Protein AF-A0A3M0XVY7-F1 (afdb_monomer)

Solvent-accessible surface area (backbone atoms only — not comparable to full-atom values): 4539 Å² total; per-residue (Å²): 110,71,70,57,54,54,49,52,50,57,60,29,64,39,73,74,47,79,62,94,91,49,78,42,22,47,39,55,54,52,48,25,51,49,42,40,55,50,29,48,51,48,22,57,49,52,24,46,45,36,44,75,51,48,21,63,75,68,71,44,55,70,71,58,22,52,52,51,22,48,52,54,24,51,52,39,42,51,54,29,49,55,66,39,71,110

Foldseek 3Di:
DVVVVVVVVVQQQDFDDDDPPDGDTNVLVVQLVVLLVVLLVVLVVVLCCQQPPVCVVVVHDNVVSNVVSVVSSVVSNVVSNVVSVD

pLDDT: mean 81.05, std 10.15, range [59.56, 93.06]

Structure (mmCIF, N/CA/C/O backbone):
data_AF-A0A3M0XVY7-F1
#
_entry.id   AF-A0A3M0XVY7-F1
#
loop_
_atom_site.group_PDB
_atom_site.id
_atom_site.type_symbol
_atom_site.label_atom_id
_atom_site.label_alt_id
_atom_site.label_comp_id
_atom_site.label_asym_id
_atom_site.label_entity_id
_atom_site.label_seq_id
_atom_site.pdbx_PDB_ins_code
_atom_site.Cartn_x
_atom_site.Cartn_y
_atom_site.Cartn_z
_atom_site.occupancy
_atom_site.B_iso_or_equiv
_atom_site.auth_seq_id
_atom_site.auth_comp_id
_atom_site.auth_asym_id
_atom_site.auth_atom_id
_atom_site.pdbx_PDB_model_num
ATOM 1 N N . MET A 1 1 ? 13.820 18.163 -26.401 1.00 61.12 1 MET A N 1
ATOM 2 C CA . MET A 1 1 ? 12.812 17.564 -25.487 1.00 61.12 1 MET A CA 1
ATOM 3 C C . MET A 1 1 ? 12.275 16.240 -26.029 1.00 61.12 1 MET A C 1
ATOM 5 O O . MET A 1 1 ? 12.346 15.258 -25.306 1.00 61.12 1 MET A O 1
ATOM 9 N N . LYS A 1 2 ? 11.830 16.167 -27.298 1.00 65.75 2 LYS A N 1
ATOM 10 C CA . LYS A 1 2 ? 11.479 14.890 -27.959 1.00 65.75 2 LYS A CA 1
ATOM 11 C C . LYS A 1 2 ? 12.634 13.875 -27.968 1.00 65.75 2 LYS A C 1
ATOM 13 O O . LYS A 1 2 ? 12.400 12.728 -27.619 1.00 65.75 2 LYS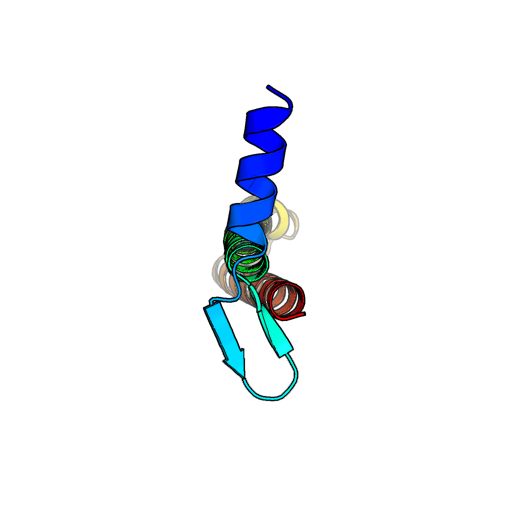 A O 1
ATOM 18 N N . ASP A 1 3 ? 13.867 14.328 -28.210 1.00 71.75 3 ASP A N 1
ATOM 19 C CA . ASP A 1 3 ? 15.051 13.447 -28.201 1.00 71.75 3 ASP A CA 1
ATOM 20 C C . ASP A 1 3 ? 15.392 12.866 -26.816 1.00 71.75 3 ASP A C 1
ATOM 22 O O . ASP A 1 3 ? 16.001 11.806 -26.710 1.00 71.75 3 ASP A O 1
ATOM 26 N N . MET A 1 4 ? 14.982 13.539 -25.732 1.00 66.94 4 MET A N 1
ATOM 27 C CA . MET A 1 4 ? 15.188 13.039 -24.364 1.00 66.94 4 MET A CA 1
ATOM 28 C C . MET A 1 4 ? 14.150 11.975 -23.995 1.00 66.94 4 MET A C 1
ATOM 30 O O . MET A 1 4 ? 14.467 11.022 -23.291 1.00 66.94 4 MET A O 1
ATOM 34 N N . LEU A 1 5 ? 12.917 12.120 -24.492 1.00 69.81 5 LEU A N 1
ATOM 35 C CA . LEU A 1 5 ? 11.851 11.136 -24.303 1.00 69.81 5 LEU A CA 1
ATOM 36 C C . LEU A 1 5 ? 12.110 9.866 -25.119 1.00 69.81 5 LEU A C 1
ATOM 38 O O . LEU A 1 5 ? 11.900 8.770 -24.605 1.00 69.81 5 LEU A O 1
ATOM 42 N N . SER A 1 6 ? 12.628 10.001 -26.344 1.00 67.81 6 SER A N 1
ATOM 43 C CA . SER A 1 6 ? 13.009 8.844 -27.158 1.00 67.81 6 SER A CA 1
ATOM 44 C C . SER A 1 6 ? 14.184 8.087 -26.546 1.00 67.81 6 SER A C 1
ATOM 46 O O . SER A 1 6 ? 14.135 6.865 -26.479 1.00 67.81 6 SER A O 1
ATOM 48 N N . GLN A 1 7 ? 15.19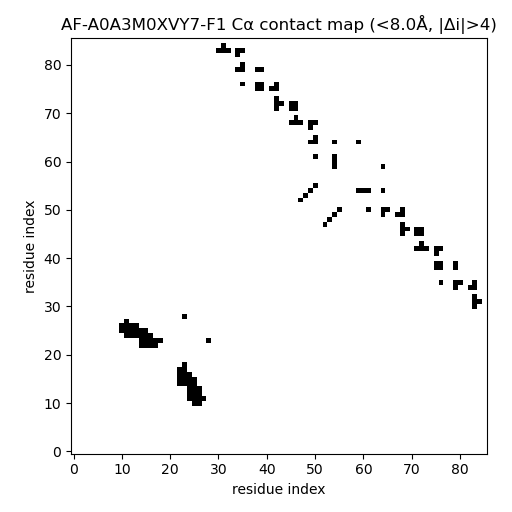7 8.789 -26.018 1.00 67.12 7 GLN A N 1
ATOM 49 C CA . GLN A 1 7 ? 16.279 8.133 -25.277 1.00 67.12 7 GLN A CA 1
ATOM 50 C C . GLN A 1 7 ? 15.747 7.402 -24.042 1.00 67.12 7 GLN A C 1
ATOM 52 O O . GLN A 1 7 ? 16.080 6.238 -23.848 1.00 67.12 7 GLN A O 1
ATOM 57 N N . ALA A 1 8 ? 14.889 8.035 -23.235 1.00 63.59 8 ALA A N 1
ATOM 58 C CA . ALA A 1 8 ? 14.304 7.395 -22.056 1.00 63.59 8 ALA A CA 1
ATOM 59 C C . ALA A 1 8 ? 13.519 6.112 -22.396 1.00 63.59 8 ALA A C 1
ATOM 61 O O . ALA A 1 8 ? 13.612 5.134 -21.657 1.00 63.59 8 ALA A O 1
ATOM 62 N N . GLN A 1 9 ? 12.805 6.079 -23.527 1.00 66.75 9 GLN A N 1
ATOM 63 C CA . GLN A 1 9 ? 12.136 4.865 -24.013 1.00 66.75 9 GLN A CA 1
ATOM 64 C C . GLN A 1 9 ? 13.130 3.757 -24.368 1.00 66.75 9 GLN A C 1
ATOM 66 O O . GLN A 1 9 ? 12.932 2.614 -23.966 1.00 66.75 9 GLN A O 1
ATOM 71 N N . THR A 1 10 ? 14.243 4.094 -25.025 1.00 67.12 10 THR A N 1
ATOM 72 C CA . THR A 1 10 ? 15.289 3.113 -25.356 1.00 67.12 10 THR A CA 1
ATOM 73 C C . THR A 1 10 ? 15.918 2.496 -24.104 1.00 67.12 10 THR A C 1
ATOM 75 O O . THR A 1 10 ? 16.216 1.307 -24.096 1.00 67.12 10 THR A O 1
ATOM 78 N N . TRP A 1 11 ? 16.078 3.272 -23.024 1.00 66.19 11 TRP A N 1
ATOM 79 C CA . TRP A 1 11 ? 16.576 2.767 -21.736 1.00 66.19 11 TRP A CA 1
ATOM 80 C C . TRP A 1 11 ? 15.561 1.881 -20.992 1.00 66.19 11 TRP A C 1
ATOM 82 O O . TRP A 1 11 ? 15.963 0.976 -20.261 1.00 66.19 11 TRP A O 1
ATOM 92 N N . LEU A 1 12 ? 14.256 2.115 -21.171 1.00 64.88 12 LEU A N 1
ATOM 93 C CA . LEU A 1 12 ? 13.180 1.336 -20.537 1.00 64.88 12 LEU A CA 1
ATOM 94 C C . LEU A 1 12 ? 12.967 -0.035 -21.195 1.00 64.88 12 LEU A C 1
ATOM 96 O O . LEU A 1 12 ? 12.561 -0.980 -20.517 1.00 64.88 12 LEU A O 1
ATOM 100 N N . GLU A 1 13 ? 13.264 -0.154 -22.487 1.00 71.25 13 GLU A N 1
ATOM 101 C CA . GLU A 1 13 ? 13.133 -1.399 -23.256 1.00 71.25 13 GLU A CA 1
ATOM 102 C C . GLU A 1 13 ? 14.337 -2.342 -23.111 1.00 71.25 13 GLU A C 1
ATOM 104 O O . GLU A 1 13 ? 14.311 -3.453 -23.641 1.00 71.25 13 GLU A O 1
ATOM 109 N N . ILE A 1 14 ? 15.379 -1.939 -22.371 1.00 73.88 14 ILE A N 1
ATOM 110 C CA . ILE A 1 14 ? 16.546 -2.791 -22.126 1.00 73.88 14 ILE A CA 1
ATOM 111 C C . ILE A 1 14 ? 16.098 -4.048 -21.373 1.00 73.88 14 ILE A C 1
ATOM 113 O O . ILE A 1 14 ? 15.593 -3.998 -20.247 1.00 73.88 14 ILE A O 1
ATOM 117 N N . GLU A 1 15 ? 16.289 -5.185 -22.030 1.00 69.69 15 GLU A N 1
ATOM 118 C CA . GLU A 1 15 ? 15.972 -6.514 -21.528 1.00 69.69 15 GLU A CA 1
ATOM 119 C C . GLU A 1 15 ? 17.051 -6.929 -20.518 1.00 69.69 15 GLU A C 1
ATOM 121 O O . GLU A 1 15 ? 18.216 -7.104 -20.870 1.00 69.69 15 GLU A O 1
ATOM 126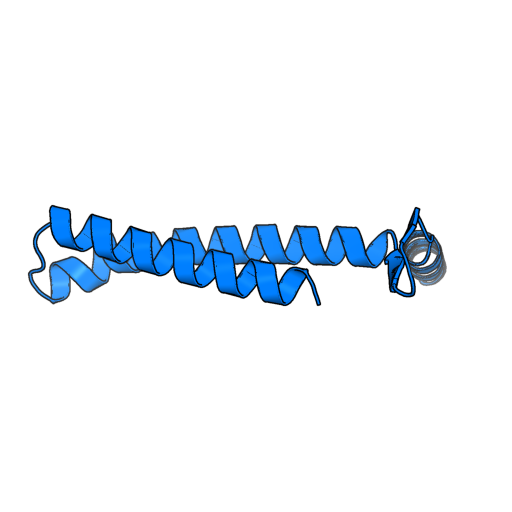 N N . LEU A 1 16 ? 16.679 -7.012 -19.239 1.00 68.69 16 LEU A N 1
ATOM 127 C CA . LEU A 1 16 ? 17.611 -7.285 -18.141 1.00 68.69 16 LEU A CA 1
ATOM 128 C C . LEU A 1 16 ? 17.815 -8.781 -17.924 1.00 68.69 16 LEU A C 1
ATOM 130 O O . LEU A 1 16 ? 18.923 -9.226 -17.632 1.00 68.69 16 LEU A O 1
ATOM 134 N N . LEU A 1 17 ? 16.728 -9.545 -18.016 1.00 67.94 17 LEU A N 1
ATOM 135 C CA . LEU A 1 17 ? 16.698 -10.968 -17.715 1.00 67.94 17 LEU A CA 1
ATOM 136 C C . LEU A 1 17 ? 15.616 -11.642 -18.553 1.00 67.94 17 LEU A C 1
ATOM 138 O O . LEU A 1 17 ? 14.478 -11.178 -18.623 1.00 67.94 17 LEU A O 1
ATOM 142 N N . HIS A 1 18 ? 15.977 -12.767 -19.156 1.00 59.56 18 HIS A N 1
ATOM 143 C CA . HIS A 1 18 ? 15.048 -13.641 -19.856 1.00 59.56 18 HIS A CA 1
ATOM 144 C C . HIS A 1 18 ? 14.880 -14.899 -19.003 1.00 59.56 18 HIS A C 1
ATOM 146 O O . HIS A 1 18 ? 15.828 -15.670 -18.849 1.00 59.56 18 HIS A O 1
ATOM 152 N N . ILE A 1 19 ? 13.706 -15.092 -18.398 1.00 62.06 19 ILE A N 1
ATOM 153 C CA . ILE A 1 19 ? 13.401 -16.296 -17.612 1.00 62.06 19 ILE A CA 1
ATOM 154 C C . ILE A 1 19 ? 12.186 -16.969 -18.252 1.00 62.06 19 ILE A C 1
ATOM 156 O O . ILE A 1 19 ? 11.070 -16.453 -18.206 1.00 62.06 19 ILE A O 1
ATOM 160 N N . GLY A 1 20 ? 12.404 -18.130 -18.873 1.00 72.25 20 GLY A N 1
ATOM 161 C CA . GLY A 1 20 ? 11.359 -18.851 -19.603 1.00 72.25 20 GLY A CA 1
ATOM 162 C C . GLY A 1 20 ? 10.923 -18.108 -20.871 1.00 72.25 20 GLY A C 1
ATOM 163 O O . GLY A 1 20 ? 11.732 -17.948 -21.778 1.00 72.25 20 GLY A O 1
ATOM 164 N N . GLY A 1 21 ? 9.651 -17.687 -20.933 1.00 61.50 21 GLY A N 1
ATOM 165 C CA . GLY A 1 21 ? 9.060 -16.924 -22.048 1.00 61.50 21 GLY A CA 1
ATOM 166 C C . GLY A 1 21 ? 8.665 -15.480 -21.706 1.00 61.50 21 GLY A C 1
ATOM 167 O O . GLY A 1 21 ? 8.064 -14.803 -22.538 1.00 61.50 21 GLY A O 1
ATOM 168 N N . ALA A 1 22 ? 8.972 -15.011 -20.492 1.00 59.78 22 ALA A N 1
ATOM 169 C CA . ALA A 1 22 ? 8.696 -13.646 -20.059 1.00 59.78 22 ALA A CA 1
ATOM 170 C C . ALA A 1 22 ? 9.977 -12.803 -20.132 1.00 59.78 22 ALA A C 1
ATOM 172 O O . ALA A 1 22 ? 11.015 -13.166 -19.569 1.00 59.78 22 ALA A O 1
ATOM 173 N N . LYS A 1 23 ? 9.891 -11.669 -20.831 1.00 67.25 23 LYS A N 1
ATOM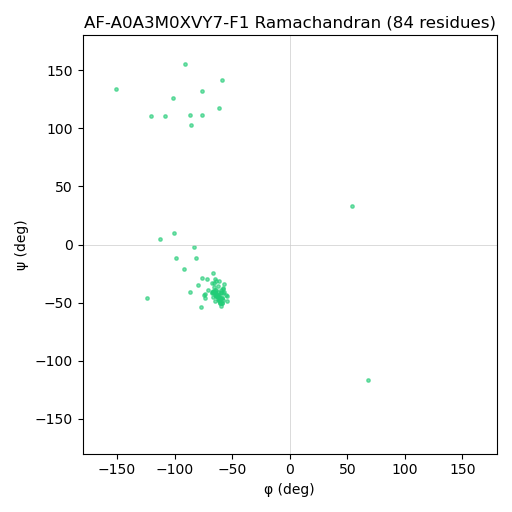 174 C CA . LYS A 1 23 ? 10.975 -10.691 -20.937 1.00 67.25 23 LYS A CA 1
ATOM 175 C C . LYS A 1 23 ? 10.897 -9.723 -19.766 1.00 67.25 23 LYS A C 1
ATOM 177 O O . LYS A 1 23 ? 9.976 -8.910 -19.708 1.00 67.25 23 LYS A O 1
ATOM 182 N N . LEU A 1 24 ? 11.859 -9.783 -18.849 1.00 70.56 24 LEU A N 1
ATOM 183 C CA . LEU A 1 24 ? 11.948 -8.813 -17.764 1.00 70.56 24 LEU A CA 1
ATOM 184 C C . LEU A 1 24 ? 12.722 -7.589 -18.262 1.00 70.56 24 LEU A C 1
ATOM 186 O O . LEU A 1 24 ? 13.947 -7.619 -18.403 1.00 70.56 24 LEU A O 1
ATOM 190 N N . THR A 1 25 ? 11.999 -6.514 -18.566 1.00 81.56 25 THR A N 1
ATOM 191 C CA . THR A 1 25 ? 12.584 -5.238 -18.995 1.00 81.56 25 THR A CA 1
ATOM 192 C C . THR A 1 25 ? 12.842 -4.321 -17.804 1.00 81.56 25 THR A C 1
ATOM 194 O O . THR A 1 25 ? 12.188 -4.418 -16.761 1.00 81.56 25 THR A O 1
ATOM 197 N N . LEU A 1 26 ? 13.787 -3.392 -17.963 1.00 79.00 26 LEU A N 1
ATOM 198 C CA . LEU A 1 26 ? 14.084 -2.359 -16.966 1.00 79.00 26 LEU A CA 1
ATOM 199 C C . LEU A 1 26 ? 12.843 -1.509 -16.647 1.00 79.00 26 LEU A C 1
ATOM 201 O O . LEU A 1 26 ? 12.587 -1.183 -15.487 1.00 79.00 26 LEU A O 1
ATOM 205 N N . GLY A 1 27 ? 12.038 -1.208 -17.670 1.00 79.19 27 GLY A N 1
ATOM 206 C CA . GLY A 1 27 ? 10.766 -0.506 -17.526 1.00 79.19 27 GLY A CA 1
ATOM 207 C C . GLY A 1 27 ? 9.695 -1.308 -16.795 1.00 79.19 27 GLY A C 1
ATOM 208 O O . GLY A 1 27 ? 9.019 -0.743 -15.938 1.00 79.19 27 GLY A O 1
ATOM 209 N N . GLY A 1 28 ? 9.583 -2.614 -17.059 1.00 77.81 28 GLY A N 1
ATOM 210 C CA . GLY A 1 28 ? 8.682 -3.495 -16.311 1.00 77.81 28 GLY A CA 1
ATOM 211 C C . GLY A 1 28 ? 9.048 -3.538 -14.829 1.00 77.81 28 GLY A C 1
ATOM 212 O O . GLY A 1 28 ? 8.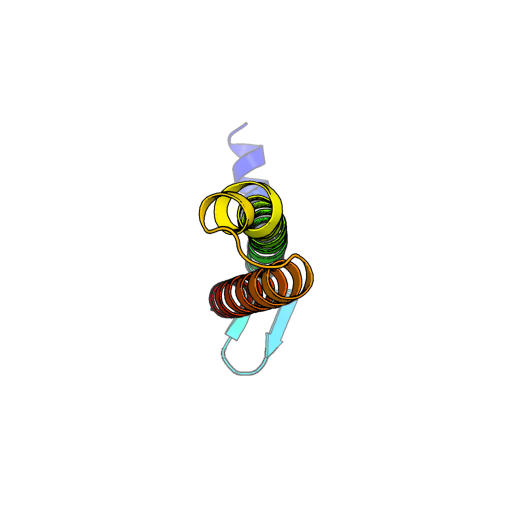202 -3.307 -13.972 1.00 77.81 28 GLY A O 1
ATOM 213 N N . LEU A 1 29 ? 10.338 -3.698 -14.522 1.00 82.31 29 LEU A N 1
ATOM 214 C CA . LEU A 1 29 ? 10.827 -3.763 -13.145 1.00 82.31 29 LEU A CA 1
ATOM 215 C C . LEU A 1 29 ? 10.598 -2.454 -12.372 1.00 82.31 29 LEU A C 1
ATOM 217 O O . LEU A 1 29 ? 10.135 -2.480 -11.231 1.00 82.31 29 LEU A O 1
ATOM 221 N N . LEU A 1 30 ? 10.882 -1.304 -12.994 1.00 84.00 30 LEU A N 1
ATOM 222 C CA . LEU A 1 30 ? 10.583 0.009 -12.413 1.00 84.00 30 LEU A CA 1
ATOM 223 C C . LEU A 1 30 ? 9.073 0.228 -12.246 1.00 84.00 30 LEU A C 1
ATOM 225 O O . LEU A 1 30 ? 8.651 0.778 -11.228 1.00 84.00 30 LEU A O 1
ATOM 229 N N . GLY A 1 31 ? 8.264 -0.225 -13.206 1.00 83.19 31 GLY A N 1
ATOM 230 C CA . GLY A 1 31 ? 6.804 -0.188 -13.140 1.00 83.19 31 GLY A CA 1
ATOM 231 C C . GLY A 1 31 ? 6.264 -0.968 -11.943 1.00 83.19 31 GLY A C 1
ATOM 232 O O . GLY A 1 31 ? 5.562 -0.396 -11.107 1.00 83.19 31 GLY A O 1
ATOM 233 N N . SER A 1 32 ? 6.665 -2.232 -11.792 1.00 82.69 32 SER A N 1
ATOM 234 C CA . SER A 1 32 ? 6.298 -3.078 -10.650 1.00 82.69 32 SER A CA 1
ATOM 235 C C . SER A 1 32 ? 6.740 -2.462 -9.322 1.00 82.69 32 SER A C 1
ATOM 237 O O . SER A 1 32 ? 5.978 -2.447 -8.354 1.00 82.69 32 SER A O 1
ATOM 239 N N . LEU A 1 33 ? 7.947 -1.888 -9.269 1.00 85.75 33 LEU A N 1
ATOM 240 C CA . LEU A 1 33 ? 8.455 -1.226 -8.067 1.00 85.75 33 LEU A CA 1
ATOM 241 C C . LEU A 1 33 ? 7.607 -0.001 -7.689 1.00 85.75 33 LEU A C 1
ATOM 243 O O . LEU A 1 33 ? 7.272 0.183 -6.519 1.00 85.75 33 LEU A O 1
ATOM 247 N N . LEU A 1 34 ? 7.216 0.816 -8.671 1.00 87.44 34 LEU A N 1
ATOM 248 C CA . LEU A 1 34 ? 6.326 1.959 -8.455 1.00 87.44 34 LEU A CA 1
ATOM 249 C C . LEU A 1 34 ? 4.943 1.518 -7.975 1.00 87.44 34 LEU A C 1
ATOM 251 O O . LEU A 1 34 ? 4.425 2.094 -7.017 1.00 87.44 34 LEU A O 1
ATOM 255 N N . VAL A 1 35 ? 4.369 0.479 -8.587 1.00 87.06 35 VAL A N 1
ATOM 256 C CA . VAL A 1 35 ? 3.081 -0.098 -8.175 1.00 87.06 35 VAL A CA 1
ATOM 257 C C . VAL A 1 35 ? 3.144 -0.571 -6.723 1.00 87.06 35 VAL A C 1
ATOM 259 O O . VAL A 1 35 ? 2.275 -0.211 -5.927 1.00 87.06 35 VAL A O 1
ATOM 262 N N . LEU A 1 36 ? 4.209 -1.277 -6.335 1.00 85.44 36 LEU A N 1
ATOM 263 C CA . LEU A 1 36 ? 4.422 -1.720 -4.955 1.00 85.44 36 LEU A CA 1
ATOM 264 C C . LEU A 1 36 ? 4.558 -0.550 -3.974 1.00 85.44 36 LEU A C 1
ATOM 266 O O . LEU A 1 36 ? 3.940 -0.571 -2.907 1.00 85.44 36 LEU A O 1
ATOM 270 N N . ILE A 1 37 ? 5.324 0.490 -4.323 1.00 90.06 37 ILE A N 1
ATOM 271 C CA . ILE A 1 37 ? 5.486 1.687 -3.481 1.00 90.06 37 ILE A CA 1
ATOM 272 C C . ILE A 1 37 ? 4.138 2.387 -3.280 1.00 90.06 37 ILE A C 1
ATOM 274 O O . ILE A 1 37 ? 3.773 2.724 -2.147 1.00 90.06 37 ILE A O 1
ATOM 278 N N . ILE A 1 38 ? 3.384 2.588 -4.363 1.00 90.62 38 ILE A N 1
ATOM 279 C CA . ILE A 1 38 ? 2.079 3.253 -4.331 1.00 90.62 38 ILE A CA 1
ATOM 280 C C . ILE A 1 38 ? 1.083 2.419 -3.527 1.00 90.62 38 ILE A C 1
ATOM 282 O O . ILE A 1 38 ? 0.432 2.950 -2.626 1.00 90.62 38 ILE A O 1
ATOM 286 N N . GLY A 1 39 ? 0.983 1.116 -3.783 1.00 88.62 39 GLY A N 1
ATOM 287 C CA . GLY A 1 39 ? 0.051 0.260 -3.056 1.00 88.62 39 GLY A CA 1
ATOM 288 C C . GLY A 1 39 ? 0.405 0.116 -1.581 1.00 88.62 39 GLY A C 1
ATOM 289 O O . GLY A 1 39 ? -0.489 0.170 -0.739 1.00 88.62 39 GLY A O 1
ATOM 290 N N . TYR A 1 40 ? 1.693 0.067 -1.224 1.00 88.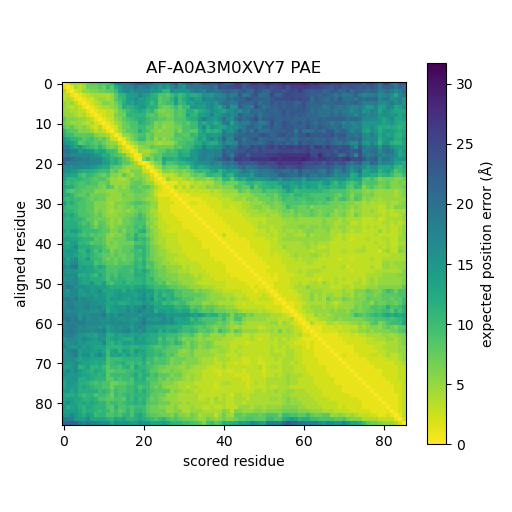00 40 TYR A N 1
ATOM 291 C CA . TYR A 1 40 ? 2.120 0.133 0.177 1.00 88.00 40 TYR A CA 1
ATOM 292 C C . TYR A 1 40 ? 1.702 1.454 0.838 1.00 88.00 40 TYR A C 1
ATOM 294 O O . TYR A 1 40 ? 1.192 1.471 1.967 1.00 88.00 40 TYR A O 1
ATOM 302 N N . TRP A 1 41 ? 1.882 2.576 0.136 1.00 93.06 41 TRP A N 1
ATOM 303 C CA . TRP A 1 41 ? 1.471 3.890 0.625 1.00 93.06 41 TRP A CA 1
ATOM 304 C C . TRP A 1 41 ? -0.047 3.969 0.844 1.00 93.06 41 TRP A C 1
ATOM 306 O O . TRP A 1 41 ? -0.492 4.398 1.917 1.00 93.06 41 TRP A O 1
ATOM 316 N N . ILE A 1 42 ? -0.835 3.470 -0.115 1.00 91.12 42 ILE A N 1
ATOM 317 C CA . ILE A 1 42 ? -2.298 3.360 -0.021 1.00 91.12 42 ILE A CA 1
ATOM 318 C C . ILE A 1 42 ? -2.687 2.467 1.157 1.00 91.12 42 ILE A C 1
ATOM 320 O O . ILE A 1 42 ? -3.457 2.900 2.014 1.00 91.12 42 ILE A O 1
ATOM 324 N N . ALA A 1 43 ? -2.111 1.268 1.272 1.00 88.75 43 ALA A N 1
ATOM 325 C CA . ALA A 1 43 ? -2.393 0.328 2.356 1.00 88.75 43 ALA A CA 1
ATOM 326 C C . ALA A 1 43 ? -2.172 0.975 3.730 1.00 88.75 43 ALA A C 1
ATOM 328 O O . ALA A 1 43 ? -3.005 0.870 4.636 1.00 88.75 43 ALA A O 1
ATOM 329 N N . ARG A 1 44 ? -1.072 1.724 3.885 1.00 91.44 44 ARG A N 1
ATOM 330 C CA . ARG 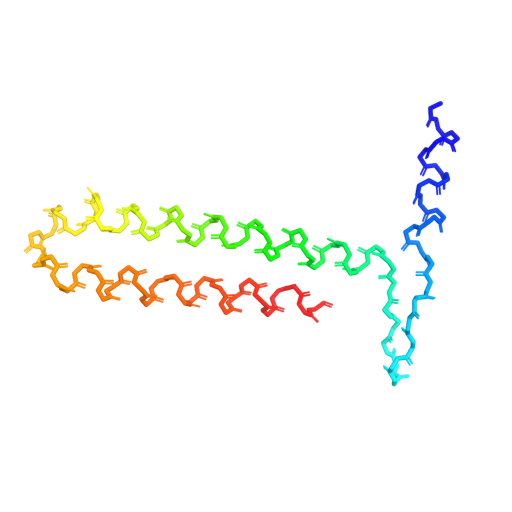A 1 44 ? -0.759 2.450 5.124 1.00 91.44 44 ARG A CA 1
ATOM 331 C C . ARG A 1 44 ? -1.729 3.601 5.394 1.00 91.44 44 ARG A C 1
ATOM 333 O O . ARG A 1 44 ? -1.985 3.921 6.560 1.00 91.44 44 ARG A O 1
ATOM 340 N N . ARG A 1 45 ? -2.247 4.258 4.353 1.00 92.69 45 ARG A N 1
ATOM 341 C CA . ARG A 1 45 ? -3.242 5.328 4.501 1.00 92.69 45 ARG A CA 1
ATOM 342 C C . ARG A 1 45 ? -4.606 4.764 4.881 1.00 92.69 45 ARG A C 1
ATOM 344 O O . ARG A 1 45 ? -5.190 5.249 5.847 1.00 92.69 45 ARG A O 1
ATOM 351 N N . VAL A 1 46 ? -5.054 3.709 4.204 1.00 90.00 46 VAL A N 1
ATOM 352 C CA . VAL A 1 46 ? -6.323 3.027 4.487 1.00 90.00 46 VAL A CA 1
ATOM 353 C C . VAL A 1 46 ? -6.316 2.434 5.892 1.00 90.00 46 VAL A C 1
ATOM 355 O O . VAL A 1 46 ? -7.256 2.668 6.643 1.00 90.00 46 VAL A O 1
ATOM 358 N N . ARG A 1 47 ? -5.232 1.770 6.314 1.00 89.31 47 ARG A N 1
ATOM 359 C CA . ARG A 1 47 ? -5.100 1.269 7.693 1.00 89.31 47 ARG A CA 1
ATOM 360 C C . ARG A 1 47 ? -5.303 2.368 8.737 1.00 89.31 47 ARG A C 1
ATOM 362 O O . ARG A 1 47 ? -5.998 2.147 9.724 1.00 89.31 47 ARG A O 1
ATOM 369 N N . ARG A 1 48 ? -4.711 3.548 8.524 1.00 90.75 48 ARG A N 1
ATOM 370 C CA . ARG A 1 48 ? -4.905 4.699 9.421 1.00 90.75 48 ARG A CA 1
ATOM 371 C C . ARG A 1 48 ? -6.348 5.189 9.407 1.00 90.75 48 ARG A C 1
ATOM 373 O O . ARG A 1 48 ? -6.915 5.376 10.468 1.00 90.75 48 ARG A O 1
ATOM 380 N N . LEU A 1 49 ? -6.982 5.294 8.239 1.00 90.25 49 LEU A N 1
ATOM 381 C CA . LEU A 1 49 ? -8.404 5.653 8.153 1.00 90.25 49 LEU A CA 1
ATOM 382 C C . LEU A 1 49 ? -9.307 4.644 8.883 1.00 90.25 49 LEU A C 1
ATOM 384 O O . LEU A 1 49 ? -10.247 5.040 9.572 1.00 90.25 49 LEU A O 1
ATOM 388 N N . VAL A 1 50 ? -9.002 3.349 8.789 1.00 88.44 50 VAL A N 1
ATOM 389 C CA . VAL A 1 50 ? -9.745 2.301 9.500 1.00 88.44 50 VAL A CA 1
ATOM 390 C C . VAL A 1 50 ? -9.629 2.478 11.015 1.00 88.44 50 VAL A C 1
ATOM 392 O O . VAL A 1 50 ? -10.642 2.433 11.708 1.00 88.44 50 VAL A O 1
ATOM 395 N N . ILE A 1 51 ? -8.421 2.713 11.529 1.00 89.06 51 ILE A N 1
ATOM 396 C CA . ILE A 1 51 ? -8.173 2.835 12.974 1.00 89.06 51 ILE A CA 1
ATOM 397 C C . ILE A 1 51 ? -8.675 4.175 13.526 1.00 89.06 51 ILE A C 1
ATOM 399 O O . ILE A 1 51 ? -9.293 4.200 14.586 1.00 89.06 51 ILE A O 1
ATOM 403 N N . ASP A 1 52 ? -8.431 5.272 12.812 1.00 88.75 52 ASP A N 1
ATOM 404 C CA . ASP A 1 52 ? -8.621 6.630 13.328 1.00 88.75 52 ASP A CA 1
ATOM 405 C C . ASP A 1 52 ? -10.017 7.197 13.029 1.00 88.75 52 ASP A C 1
ATOM 407 O O . ASP A 1 52 ? -10.435 8.153 13.675 1.00 88.75 52 ASP A O 1
ATOM 411 N N . HIS A 1 53 ? -10.737 6.664 12.035 1.00 87.19 53 HIS A N 1
ATOM 412 C CA . HIS A 1 53 ? -12.055 7.180 11.628 1.00 87.19 53 HIS A CA 1
ATOM 413 C C . HIS A 1 53 ? -13.158 6.126 11.664 1.00 87.19 53 HIS A C 1
ATOM 415 O O . HIS A 1 53 ? -14.244 6.398 12.172 1.00 87.19 53 HIS A O 1
ATOM 421 N N . ILE A 1 54 ? -12.915 4.930 11.126 1.00 86.44 54 ILE A N 1
ATOM 422 C CA . ILE A 1 54 ? -13.967 3.908 11.010 1.00 86.44 54 ILE A CA 1
ATOM 423 C C . ILE A 1 54 ? -14.207 3.238 12.364 1.00 86.44 54 ILE A C 1
ATOM 425 O O . ILE A 1 54 ? -15.327 3.243 12.864 1.00 86.44 54 ILE A O 1
ATOM 429 N N . ALA A 1 55 ? -13.161 2.717 13.000 1.00 85.38 55 ALA A N 1
ATOM 430 C CA . ALA A 1 55 ? -13.268 2.039 14.285 1.00 85.38 55 ALA A CA 1
ATOM 431 C C . ALA A 1 55 ? -13.946 2.870 15.394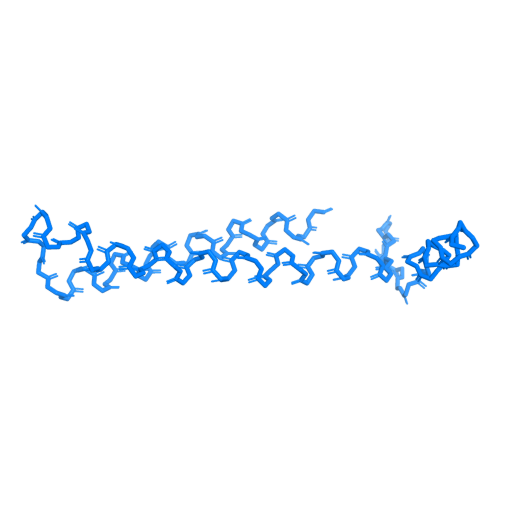 1.00 85.38 55 ALA A C 1
ATOM 433 O O . ALA A 1 55 ? -14.877 2.345 16.011 1.00 85.38 55 ALA A O 1
ATOM 434 N N . PRO A 1 56 ? -13.574 4.146 15.635 1.00 86.12 56 PRO A N 1
ATOM 435 C CA . PRO A 1 56 ? -14.254 4.960 16.643 1.00 86.12 56 PRO A CA 1
ATOM 436 C C . PRO A 1 56 ? -15.711 5.257 16.274 1.00 86.12 56 PRO A C 1
ATOM 438 O O . PRO A 1 56 ? -16.563 5.288 17.157 1.00 86.12 56 PRO A O 1
ATOM 441 N N . ARG A 1 57 ? -16.036 5.395 14.980 1.00 89.62 57 ARG A N 1
ATOM 442 C CA . ARG A 1 57 ? -17.418 5.614 14.519 1.00 89.62 57 ARG A CA 1
ATOM 443 C C . ARG A 1 57 ? -18.341 4.424 14.804 1.00 89.62 57 ARG A C 1
ATOM 445 O O . ARG A 1 57 ? -19.532 4.626 15.009 1.00 89.62 57 ARG A O 1
ATOM 452 N N . PHE A 1 58 ? -17.800 3.208 14.839 1.00 88.50 58 PHE A N 1
ATOM 453 C CA . PHE A 1 58 ? -18.543 1.981 15.148 1.00 88.50 58 PHE A CA 1
ATOM 454 C C . PHE A 1 58 ? -18.357 1.498 16.596 1.00 88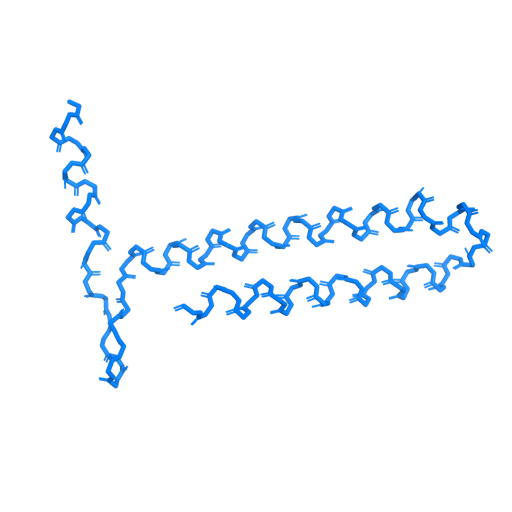.50 58 PHE A C 1
ATOM 456 O O . PHE A 1 58 ? -18.771 0.389 16.923 1.00 88.50 58 PHE A O 1
ATOM 463 N N . ASN A 1 59 ? -17.737 2.311 17.462 1.00 88.62 59 ASN A N 1
ATOM 464 C CA . ASN A 1 59 ? -17.431 1.963 18.854 1.00 88.62 59 ASN A CA 1
ATOM 465 C C . ASN A 1 59 ? -16.642 0.639 18.991 1.00 88.62 59 ASN A C 1
ATOM 467 O O . ASN A 1 59 ? -16.822 -0.138 19.929 1.00 88.62 59 ASN A O 1
ATOM 471 N N . ILE A 1 60 ? -15.778 0.358 18.009 1.00 87.75 60 ILE A N 1
ATOM 472 C CA . ILE A 1 60 ? -14.964 -0.856 17.965 1.00 87.75 60 ILE A CA 1
ATOM 473 C C . ILE A 1 60 ? -13.816 -0.707 18.959 1.00 87.75 60 ILE A C 1
ATOM 475 O O . ILE A 1 60 ? -13.086 0.286 18.956 1.00 87.75 60 ILE A O 1
ATOM 479 N N . ALA A 1 61 ? -13.611 -1.733 19.783 1.00 89.25 61 ALA A N 1
ATOM 480 C CA . ALA A 1 61 ? -12.515 -1.748 20.735 1.00 89.25 61 ALA A CA 1
ATOM 481 C C . ALA A 1 61 ? -11.149 -1.624 20.033 1.00 89.25 61 ALA A C 1
ATOM 483 O O . ALA A 1 61 ? -10.904 -2.208 18.974 1.00 89.25 61 ALA A O 1
ATOM 484 N N . ARG A 1 62 ? -10.222 -0.881 20.649 1.00 84.12 62 ARG A N 1
ATOM 485 C CA . ARG A 1 62 ? -8.931 -0.504 20.042 1.00 84.12 62 ARG A CA 1
ATOM 486 C C . ARG A 1 62 ? -8.087 -1.702 19.585 1.00 84.12 62 ARG A C 1
ATOM 488 O O . ARG A 1 62 ? -7.396 -1.610 18.574 1.00 84.12 62 ARG A O 1
ATOM 495 N N . HIS A 1 63 ? -8.165 -2.824 20.302 1.00 87.31 63 HIS A N 1
ATOM 496 C CA . HIS A 1 63 ? -7.486 -4.070 19.936 1.00 87.31 63 HIS A CA 1
ATOM 497 C C . HIS A 1 63 ? -8.055 -4.672 18.641 1.00 87.31 63 HIS A C 1
ATOM 499 O O . HIS A 1 63 ? -7.299 -5.002 17.727 1.00 87.31 63 HIS A O 1
ATOM 505 N N . THR A 1 64 ? -9.382 -4.720 18.510 1.00 87.56 64 THR A N 1
ATOM 506 C CA . THR A 1 64 ? -10.076 -5.191 17.303 1.00 87.56 64 THR A CA 1
ATOM 507 C C . THR A 1 64 ? -9.834 -4.259 16.120 1.00 87.56 64 THR A C 1
ATOM 509 O O . THR A 1 64 ? -9.577 -4.724 15.013 1.00 87.56 64 THR A O 1
ATOM 512 N N . ALA A 1 65 ? -9.826 -2.943 16.347 1.00 87.50 65 ALA A N 1
ATOM 513 C CA . ALA A 1 65 ? -9.509 -1.946 15.324 1.00 87.50 65 ALA A CA 1
ATOM 514 C C . ALA A 1 65 ? -8.102 -2.136 14.736 1.00 87.50 65 ALA A C 1
ATOM 516 O O . ALA A 1 65 ? -7.902 -2.040 13.524 1.00 87.50 65 ALA A O 1
ATOM 517 N N . PHE A 1 66 ? -7.122 -2.441 15.591 1.00 87.06 66 PHE A N 1
ATOM 518 C CA . PHE A 1 66 ? -5.751 -2.700 15.162 1.00 87.06 66 PHE A CA 1
ATOM 519 C C . PHE A 1 66 ? -5.635 -3.991 14.345 1.00 87.06 66 PHE A C 1
ATOM 521 O O . PHE A 1 66 ? -4.952 -4.006 13.315 1.00 87.06 66 PHE A O 1
ATOM 528 N N . ALA A 1 67 ? -6.329 -5.053 14.767 1.00 89.81 67 ALA A N 1
ATOM 529 C CA . ALA A 1 67 ? -6.408 -6.301 14.013 1.00 89.81 67 ALA A CA 1
ATOM 530 C C . ALA A 1 67 ? -7.055 -6.078 12.636 1.00 89.81 67 ALA A C 1
ATOM 532 O O . ALA A 1 67 ? -6.465 -6.430 11.617 1.00 89.81 67 ALA A O 1
ATOM 533 N N . LEU A 1 68 ? -8.200 -5.389 12.589 1.00 89.06 68 LEU A N 1
ATOM 534 C CA . LEU A 1 68 ? -8.916 -5.071 11.352 1.00 89.06 68 LEU A CA 1
ATOM 535 C C . LEU A 1 68 ? -8.059 -4.229 10.397 1.00 89.06 68 LEU A C 1
ATOM 537 O O . LEU A 1 68 ? -7.938 -4.548 9.217 1.00 89.06 68 LEU A O 1
ATOM 541 N N . GLY A 1 69 ? -7.397 -3.190 10.912 1.00 86.75 69 GLY A N 1
ATOM 542 C CA . GLY A 1 69 ? -6.479 -2.370 10.124 1.00 86.75 69 GLY A CA 1
ATOM 543 C C . GLY A 1 69 ? -5.289 -3.163 9.573 1.00 86.75 69 GLY A C 1
ATOM 544 O O . GLY A 1 69 ? -4.796 -2.849 8.491 1.00 86.75 69 GLY A O 1
ATOM 545 N N . SER A 1 70 ? -4.840 -4.198 10.288 1.00 88.50 70 SER A N 1
ATOM 546 C CA . SER A 1 70 ? -3.773 -5.096 9.829 1.00 88.50 70 SER A CA 1
ATOM 547 C C . SER A 1 70 ? -4.265 -6.038 8.729 1.00 88.50 70 SER A C 1
ATOM 549 O O . SER A 1 70 ? -3.585 -6.187 7.719 1.00 88.50 70 SER A O 1
ATOM 551 N N . VAL A 1 71 ? -5.470 -6.601 8.871 1.00 91.69 71 VAL A N 1
ATOM 552 C CA . VAL A 1 71 ? -6.114 -7.417 7.827 1.00 91.69 71 VAL A CA 1
ATOM 553 C C . VAL A 1 71 ? -6.277 -6.609 6.542 1.00 91.69 71 VAL A C 1
ATOM 555 O O . VAL A 1 71 ? -5.821 -7.037 5.486 1.00 91.69 71 VAL A O 1
ATOM 558 N N . VAL A 1 72 ? -6.846 -5.404 6.633 1.00 91.44 72 VAL A N 1
ATOM 559 C CA . VAL A 1 72 ? -7.029 -4.516 5.473 1.00 91.44 72 VAL A CA 1
ATOM 560 C C . VAL A 1 72 ? -5.690 -4.170 4.819 1.00 91.44 72 VAL A C 1
ATOM 562 O O . VAL A 1 72 ? -5.581 -4.182 3.595 1.00 91.44 72 VAL A O 1
ATOM 565 N N . PHE A 1 73 ? -4.654 -3.906 5.619 1.00 88.00 73 PHE A N 1
ATOM 566 C CA . PHE A 1 73 ? -3.311 -3.655 5.104 1.00 88.00 73 PHE A CA 1
ATOM 567 C C . PHE A 1 73 ? -2.779 -4.841 4.287 1.00 88.00 73 PHE A C 1
ATOM 569 O O . PHE A 1 73 ? -2.345 -4.641 3.155 1.00 88.00 73 PHE A O 1
ATOM 576 N N . TYR A 1 74 ? -2.851 -6.064 4.821 1.00 89.31 74 TYR A N 1
ATOM 577 C CA . TYR A 1 74 ? -2.365 -7.249 4.112 1.00 89.31 74 TYR A CA 1
ATOM 578 C C . TYR A 1 74 ? -3.164 -7.544 2.846 1.00 89.31 74 TYR A C 1
ATOM 580 O O . TYR A 1 74 ? -2.561 -7.860 1.825 1.00 89.31 74 TYR A O 1
ATOM 588 N N . VAL A 1 75 ? -4.489 -7.374 2.874 1.00 92.50 75 VAL A N 1
ATOM 589 C CA . VAL A 1 75 ? -5.332 -7.539 1.680 1.00 92.50 75 VAL A CA 1
ATOM 590 C C . VAL A 1 75 ? -4.886 -6.586 0.571 1.00 92.50 75 VAL A C 1
ATOM 592 O O . VAL A 1 75 ? -4.663 -7.023 -0.555 1.00 92.50 75 VAL A O 1
ATOM 595 N N . ILE A 1 76 ? -4.680 -5.303 0.883 1.00 90.12 76 ILE A N 1
ATOM 596 C CA . ILE A 1 76 ? -4.242 -4.315 -0.115 1.00 90.12 76 ILE A CA 1
ATOM 597 C C . ILE A 1 76 ? -2.838 -4.641 -0.636 1.00 90.12 76 ILE A C 1
ATOM 599 O O . ILE A 1 76 ? -2.598 -4.537 -1.837 1.00 90.12 76 ILE A O 1
ATOM 603 N N . VAL A 1 77 ? -1.914 -5.053 0.237 1.00 85.62 77 VAL A N 1
ATOM 604 C CA . VAL A 1 77 ? -0.551 -5.427 -0.172 1.00 85.62 77 VAL A CA 1
ATOM 605 C C . VAL A 1 77 ? -0.564 -6.642 -1.095 1.00 85.62 77 VAL A C 1
ATOM 607 O O . VAL A 1 77 ? 0.107 -6.609 -2.122 1.00 85.62 77 VAL A O 1
ATOM 610 N N . ILE A 1 78 ? -1.341 -7.680 -0.776 1.00 89.81 78 ILE A N 1
ATOM 611 C CA . ILE A 1 78 ? -1.463 -8.877 -1.619 1.00 89.81 78 ILE A CA 1
ATOM 612 C C . ILE A 1 78 ? -2.016 -8.493 -2.990 1.00 89.81 78 ILE A C 1
ATOM 614 O O . ILE A 1 78 ? -1.390 -8.810 -3.995 1.00 89.81 78 ILE A O 1
ATOM 618 N N . VAL A 1 79 ? -3.119 -7.740 -3.036 1.00 90.44 79 VAL A N 1
ATOM 619 C CA . VAL A 1 79 ? -3.722 -7.282 -4.300 1.00 90.44 79 VAL A CA 1
ATOM 620 C C . VAL A 1 79 ? -2.732 -6.451 -5.117 1.00 90.44 79 VAL A C 1
ATOM 622 O O . VAL A 1 79 ? -2.560 -6.696 -6.304 1.00 90.44 79 VAL A O 1
ATOM 625 N N . THR A 1 80 ? -2.027 -5.511 -4.482 1.00 86.12 80 THR A N 1
ATOM 626 C CA . THR A 1 80 ? -1.007 -4.694 -5.163 1.00 86.12 80 THR A CA 1
ATOM 627 C C . THR A 1 80 ? 0.131 -5.558 -5.698 1.00 86.12 80 THR A C 1
ATOM 629 O O . THR A 1 80 ? 0.613 -5.329 -6.800 1.00 86.12 80 THR A O 1
ATOM 632 N N . THR A 1 81 ? 0.569 -6.552 -4.926 1.00 83.50 81 THR A N 1
ATOM 633 C CA . THR A 1 81 ? 1.657 -7.445 -5.335 1.00 83.50 81 THR A CA 1
ATOM 634 C C . THR A 1 81 ? 1.239 -8.296 -6.523 1.00 83.50 81 THR A C 1
ATOM 636 O O . THR A 1 81 ? 2.029 -8.436 -7.444 1.00 83.50 81 THR A O 1
ATOM 639 N N . MET A 1 82 ? 0.004 -8.810 -6.539 1.00 85.56 82 MET A N 1
ATOM 640 C CA . MET A 1 82 ? -0.526 -9.548 -7.689 1.00 85.56 82 MET A CA 1
ATOM 641 C C . MET A 1 82 ? -0.578 -8.663 -8.936 1.00 85.56 82 MET A C 1
ATOM 643 O O . MET A 1 82 ? -0.069 -9.068 -9.970 1.00 85.56 82 MET A O 1
ATOM 647 N N . LEU A 1 83 ? -1.083 -7.430 -8.815 1.00 82.56 83 LEU A N 1
ATOM 648 C CA . LEU A 1 83 ? -1.120 -6.470 -9.926 1.00 82.56 83 LEU A CA 1
ATOM 649 C C . LEU A 1 83 ? 0.270 -6.047 -10.418 1.00 82.56 83 LEU A C 1
ATOM 651 O O . LEU A 1 83 ? 0.426 -5.700 -11.578 1.00 82.56 83 LEU A O 1
ATOM 655 N N . GLY A 1 84 ? 1.268 -6.013 -9.534 1.00 75.44 84 GLY A N 1
ATOM 656 C CA . GLY A 1 84 ? 2.641 -5.668 -9.901 1.00 75.44 84 GLY A CA 1
ATOM 657 C C . GLY A 1 84 ? 3.434 -6.829 -10.506 1.00 75.44 84 GLY A C 1
ATOM 658 O O . GLY A 1 84 ? 4.545 -6.593 -10.979 1.00 75.44 84 GLY A O 1
ATOM 659 N N . LEU A 1 85 ? 2.909 -8.057 -10.432 1.00 72.00 85 LEU A N 1
ATOM 660 C CA . LEU A 1 85 ? 3.540 -9.265 -10.972 1.00 72.00 85 LEU A CA 1
ATOM 661 C C . LEU A 1 85 ? 2.982 -9.685 -12.342 1.00 72.00 85 LEU A C 1
ATOM 663 O O . LEU A 1 85 ? 3.564 -10.580 -12.955 1.00 72.00 85 LEU A O 1
ATOM 667 N N . GLU A 1 86 ? 1.864 -9.091 -12.773 1.00 60.38 86 GLU A N 1
ATOM 668 C CA . GLU A 1 86 ? 1.339 -9.178 -14.146 1.00 60.38 86 GLU A CA 1
ATOM 669 C C . GLU A 1 86 ? 2.152 -8.300 -15.107 1.00 60.38 86 GLU A C 1
ATOM 671 O O . GLU A 1 86 ? 2.383 -8.761 -16.248 1.00 60.38 86 GLU A O 1
#

Sequence (86 aa):
MKDMLSQAQTWLEIELLHIGGAKLTLGGLLGSLLVLIIGYWIARRVRRLVIDHIAPRFNIARHTAFALGSVVFYVIVIVTTMLGLE

Mean predicted aligned error: 8.97 Å

Nearest PDB structures (foldseek):
  7uw5-assembly1_A  TM=6.462E-01  e=1.879E-01  Escherichia coli K-12
  8b6h-assembly1_EG  TM=8.386E-01  e=5.860E+00  Tetrahymena thermophila SB210
  7qhm-assembly1_J  TM=3.731E-01  e=2.908E+00  Corynebacterium glutamicum ATCC 13032
  7ykd-assembly1_A  TM=4.386E-01  e=3.520E+00  Homo sapiens

Radius of gyration: 19.05 Å; Cα contacts (8 Å, |Δi|>4): 75; chains: 1; bounding box: 36×36×49 Å

Secondary structure (DSSP, 8-state):
-HHHHHHHHHHHT-EEEEETTEEEEHHHHHHHHHHHHHHHHHHHHHHHHIIIIIHHHTT--HHHHHHHHHHHHHHHHHHHHHHHH-